Protein AF-A0A9P1HZ18-F1 (afdb_monomer_lite)

pLDDT: mean 84.18, std 20.17, range [38.81, 98.19]

Structure (mmCIF, N/CA/C/O backbone):
data_AF-A0A9P1HZ18-F1
#
_entry.id   AF-A0A9P1HZ18-F1
#
loop_
_atom_site.group_PDB
_atom_site.id
_atom_site.type_symbol
_atom_site.label_atom_id
_atom_site.label_alt_id
_atom_site.label_comp_id
_atom_site.label_asym_id
_atom_site.label_entity_id
_atom_site.label_seq_id
_atom_site.pdbx_PDB_ins_code
_atom_site.Cartn_x
_atom_site.Cartn_y
_atom_site.Cartn_z
_atom_site.occupancy
_atom_site.B_iso_or_equiv
_atom_site.auth_seq_id
_atom_site.auth_comp_id
_atom_site.auth_asym_id
_atom_site.auth_atom_id
_atom_site.pdbx_PDB_model_num
ATOM 1 N N . MET A 1 1 ? -17.216 19.231 -33.200 1.00 41.78 1 MET A N 1
ATOM 2 C CA . MET A 1 1 ? -17.486 20.507 -33.897 1.00 41.78 1 MET A CA 1
ATOM 3 C C . MET A 1 1 ? -17.328 21.675 -32.920 1.00 41.78 1 MET A C 1
ATOM 5 O O . MET A 1 1 ? -18.304 22.106 -32.327 1.00 41.78 1 MET A O 1
ATOM 9 N N . ARG A 1 2 ? -16.104 22.169 -32.708 1.00 38.81 2 ARG A N 1
ATOM 10 C CA . ARG A 1 2 ? -15.836 23.553 -32.278 1.00 38.81 2 ARG A CA 1
ATOM 11 C C . ARG A 1 2 ? -14.673 24.022 -33.147 1.00 38.81 2 ARG A C 1
ATOM 13 O O . ARG A 1 2 ? -13.669 23.326 -33.248 1.00 38.81 2 ARG A O 1
ATOM 20 N N . ALA A 1 3 ? -14.943 25.069 -33.913 1.00 44.69 3 ALA A N 1
ATOM 21 C CA . ALA A 1 3 ? -14.211 25.471 -35.101 1.00 44.69 3 ALA A CA 1
ATOM 22 C C . ALA A 1 3 ? -12.835 26.059 -34.766 1.00 44.69 3 ALA A C 1
ATOM 24 O O . ALA A 1 3 ? -12.715 26.840 -33.827 1.00 44.69 3 ALA A O 1
ATOM 25 N N . VAL A 1 4 ? -11.828 25.721 -35.574 1.00 51.66 4 VAL A N 1
ATOM 26 C CA . VAL A 1 4 ? -10.528 26.398 -35.586 1.00 51.66 4 VAL A CA 1
ATOM 27 C C . VAL A 1 4 ? -10.448 27.180 -36.897 1.00 51.66 4 VAL A C 1
ATOM 29 O O . VAL A 1 4 ? -10.121 26.638 -37.946 1.00 51.66 4 VAL A O 1
ATOM 32 N N . ALA A 1 5 ? -10.828 28.450 -36.835 1.00 52.09 5 ALA A N 1
ATOM 33 C CA . ALA A 1 5 ? -10.345 29.498 -37.730 1.00 52.09 5 ALA A CA 1
ATOM 34 C C . ALA A 1 5 ? -9.450 30.365 -36.824 1.00 52.09 5 ALA A C 1
ATOM 36 O O . ALA A 1 5 ? -9.784 30.550 -35.660 1.00 52.09 5 ALA A O 1
ATOM 37 N N . PHE A 1 6 ? -8.263 30.828 -37.197 1.00 43.22 6 PHE A N 1
ATOM 38 C CA . PHE A 1 6 ? -7.950 31.605 -38.381 1.00 43.22 6 PHE A CA 1
ATOM 39 C C . PHE A 1 6 ? -6.459 31.452 -38.714 1.00 43.22 6 PHE A C 1
ATOM 41 O O . PHE A 1 6 ? -5.603 31.585 -37.842 1.00 43.22 6 PHE A O 1
ATOM 48 N N . VAL A 1 7 ? -6.154 31.227 -39.991 1.00 46.91 7 VAL A N 1
ATOM 49 C CA . VAL A 1 7 ? -4.846 31.537 -40.576 1.00 46.91 7 VAL A CA 1
ATOM 50 C C . VAL A 1 7 ? -4.931 32.976 -41.080 1.00 46.91 7 VAL A C 1
ATOM 52 O O . VAL A 1 7 ? -5.702 33.239 -41.999 1.00 46.91 7 VAL A O 1
ATOM 55 N N . ALA A 1 8 ? -4.161 33.898 -40.501 1.00 42.25 8 ALA A N 1
ATOM 56 C CA . ALA A 1 8 ? -3.833 35.178 -41.132 1.00 42.25 8 ALA A CA 1
ATOM 57 C C . ALA A 1 8 ? -2.548 35.782 -40.534 1.00 42.25 8 ALA A C 1
ATOM 59 O O . ALA A 1 8 ? -2.491 36.145 -39.366 1.00 42.25 8 ALA A O 1
ATOM 60 N N . LEU A 1 9 ? -1.524 35.820 -41.389 1.00 51.66 9 LEU A N 1
ATOM 61 C CA . LEU A 1 9 ? -0.376 36.731 -41.483 1.00 51.66 9 LEU A CA 1
ATOM 62 C C . LEU A 1 9 ? -0.265 37.870 -40.443 1.00 51.66 9 LEU A C 1
ATOM 64 O O . LEU A 1 9 ? -1.127 38.741 -40.391 1.00 51.66 9 LEU A O 1
ATOM 68 N N . GLY A 1 10 ? 0.897 37.968 -39.779 1.00 43.16 10 GLY A N 1
ATOM 69 C CA . GLY A 1 10 ? 1.421 39.248 -39.274 1.00 43.16 10 GLY A CA 1
ATOM 70 C C . GLY A 1 10 ? 1.921 39.255 -37.825 1.00 43.16 10 GLY A C 1
ATOM 71 O O . GLY A 1 10 ? 1.129 39.256 -36.899 1.00 43.16 10 GLY A O 1
ATOM 72 N N . ALA A 1 11 ? 3.250 39.315 -37.684 1.00 52.97 11 ALA A N 1
ATOM 73 C CA . ALA A 1 11 ? 4.054 39.927 -36.614 1.00 52.97 11 ALA A CA 1
ATOM 74 C C . ALA A 1 11 ? 3.639 39.802 -35.121 1.00 52.97 11 ALA A C 1
ATOM 76 O O . ALA A 1 11 ? 2.671 40.394 -34.663 1.00 52.97 11 ALA A O 1
ATOM 77 N N . LEU A 1 12 ? 4.550 39.183 -34.349 1.00 53.53 12 LEU A N 1
ATOM 78 C CA . LEU A 1 12 ? 4.856 39.448 -32.929 1.00 53.53 12 LEU A CA 1
ATOM 79 C C . LEU A 1 12 ? 3.667 39.449 -31.950 1.00 53.53 12 LEU A C 1
ATOM 81 O O . LEU A 1 12 ? 3.287 40.482 -31.407 1.00 53.53 12 LEU A O 1
ATOM 85 N N . LEU A 1 13 ? 3.173 38.259 -31.612 1.00 44.97 13 LEU A N 1
ATOM 86 C CA . LEU A 1 13 ? 2.421 38.034 -30.379 1.00 44.97 13 LEU A CA 1
ATOM 87 C C . LEU A 1 13 ? 3.042 36.857 -29.633 1.00 44.97 13 LEU A C 1
ATOM 89 O O . LEU A 1 13 ? 3.276 35.799 -30.213 1.00 44.97 13 LEU A O 1
ATOM 93 N N . LEU A 1 14 ? 3.339 37.085 -28.353 1.00 54.09 14 LEU A N 1
ATOM 94 C CA . LEU A 1 14 ? 3.747 36.086 -27.372 1.00 54.09 14 LEU A CA 1
ATOM 95 C C . LEU A 1 14 ? 2.759 34.919 -27.442 1.00 54.09 14 LEU A C 1
ATOM 97 O O . LEU A 1 14 ? 1.639 35.017 -26.944 1.00 54.09 14 LEU A O 1
ATOM 101 N N . ILE A 1 15 ? 3.149 33.836 -28.112 1.00 50.19 15 ILE A N 1
ATOM 102 C CA . ILE A 1 15 ? 2.351 32.619 -28.155 1.00 50.19 15 ILE A CA 1
ATOM 103 C C . ILE A 1 15 ? 2.401 32.060 -26.734 1.00 50.19 15 ILE A C 1
ATOM 105 O O . ILE A 1 15 ? 3.380 31.428 -26.342 1.00 50.19 15 ILE A O 1
ATOM 109 N N . SER A 1 16 ? 1.358 32.319 -25.944 1.00 58.69 16 SER A N 1
ATOM 110 C CA . SER A 1 16 ? 1.019 31.481 -24.801 1.00 58.69 16 SER A CA 1
ATOM 111 C C . SER A 1 16 ? 0.668 30.108 -25.363 1.00 58.69 16 SER A C 1
ATOM 113 O O . SER A 1 16 ? -0.491 29.808 -25.639 1.00 58.69 16 SER A O 1
ATOM 115 N N . LEU A 1 17 ? 1.698 29.303 -25.621 1.00 52.25 17 LEU A N 1
ATOM 116 C CA . LEU A 1 17 ? 1.532 27.879 -25.835 1.00 52.25 17 LEU A CA 1
ATOM 117 C C . LEU A 1 17 ? 0.845 27.342 -24.575 1.00 52.25 17 LEU A C 1
ATOM 119 O O . LEU A 1 17 ? 1.350 27.594 -23.476 1.00 52.25 17 LEU A O 1
ATOM 123 N N 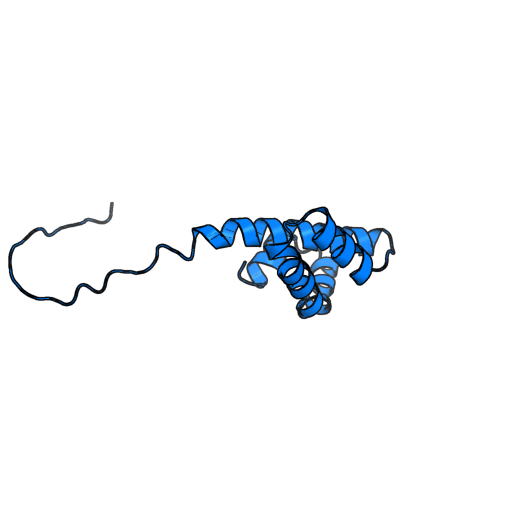. PRO A 1 18 ? -0.275 26.616 -24.686 1.00 55.22 18 PRO A N 1
ATOM 124 C CA . PRO A 1 18 ? -0.676 25.747 -23.600 1.00 55.22 18 PRO A CA 1
ATOM 125 C C . PRO A 1 18 ? 0.420 24.683 -23.441 1.00 55.22 18 PRO A C 1
ATOM 127 O O . PRO A 1 18 ? 0.499 23.728 -24.215 1.00 55.22 18 PRO A O 1
ATOM 130 N N . VAL A 1 19 ? 1.320 24.874 -22.471 1.00 48.50 19 VAL A N 1
ATOM 131 C CA . VAL A 1 19 ? 2.202 23.818 -21.955 1.00 48.50 19 VAL A CA 1
ATOM 132 C C . VAL A 1 19 ? 1.315 22.862 -21.159 1.00 48.50 19 VAL A C 1
ATOM 134 O O . VAL A 1 19 ? 1.302 22.871 -19.936 1.00 48.50 19 VAL A O 1
ATOM 137 N N . ASP A 1 20 ? 0.517 22.060 -21.860 1.00 51.66 20 ASP A N 1
ATOM 138 C CA . ASP A 1 20 ? -0.391 21.096 -21.227 1.00 51.66 20 ASP A CA 1
ATOM 139 C C . ASP A 1 20 ? 0.077 19.639 -21.420 1.00 51.66 20 ASP A C 1
ATOM 141 O O . ASP A 1 20 ? -0.608 18.706 -21.002 1.00 51.66 20 ASP A O 1
ATOM 145 N N . SER A 1 21 ? 1.237 19.404 -22.050 1.00 51.91 21 SER A N 1
ATOM 146 C CA . SER A 1 21 ? 1.562 18.095 -22.644 1.00 51.91 21 SER A CA 1
ATOM 147 C C . SER A 1 21 ? 2.828 17.394 -22.125 1.00 51.91 21 SER A C 1
ATOM 149 O O . SER A 1 21 ? 3.468 16.674 -22.883 1.00 51.91 21 SER A O 1
ATOM 151 N N . GLU A 1 22 ? 3.161 17.528 -20.838 1.00 47.91 22 GLU A N 1
ATOM 152 C CA . GLU A 1 22 ? 4.117 16.611 -20.167 1.00 47.91 22 GLU A CA 1
ATOM 153 C C . GLU A 1 22 ? 3.536 15.925 -18.916 1.00 47.91 22 GLU A C 1
ATOM 155 O O . GLU A 1 22 ? 3.925 14.812 -18.574 1.00 47.91 22 GLU A O 1
ATOM 160 N N . ALA A 1 23 ? 2.533 16.509 -18.252 1.00 53.50 23 ALA A N 1
ATOM 161 C CA . ALA A 1 23 ? 2.012 15.964 -16.993 1.00 53.50 23 ALA A CA 1
ATOM 162 C C . ALA A 1 23 ? 1.026 14.787 -17.149 1.00 53.50 23 ALA A C 1
ATOM 164 O O . ALA A 1 23 ? 0.698 14.141 -16.156 1.00 53.50 23 ALA A O 1
ATOM 165 N N . LYS A 1 24 ? 0.505 14.508 -18.352 1.00 54.38 24 LYS A N 1
ATOM 166 C CA . LYS A 1 24 ? -0.465 13.414 -18.566 1.00 54.38 24 LYS A CA 1
ATOM 167 C C . LYS A 1 24 ? 0.182 12.034 -18.679 1.00 54.38 24 LYS A C 1
ATOM 169 O O . LYS A 1 24 ? -0.425 11.066 -18.233 1.00 54.38 24 LYS A O 1
ATOM 174 N N . GLU A 1 25 ? 1.402 11.957 -19.201 1.00 61.12 25 GLU A N 1
ATOM 175 C CA . GLU A 1 25 ? 2.087 10.681 -19.452 1.00 61.12 25 GLU A CA 1
ATOM 176 C C . GLU A 1 25 ? 2.485 9.969 -18.147 1.00 61.12 25 GLU A C 1
ATOM 178 O O . GLU A 1 25 ? 2.417 8.747 -18.061 1.00 61.12 25 GLU A O 1
ATOM 183 N N . LEU A 1 26 ? 2.824 10.723 -17.093 1.00 72.44 26 LEU A N 1
ATOM 184 C CA . LEU A 1 26 ? 3.228 10.153 -15.801 1.00 72.44 26 LEU A CA 1
ATOM 185 C C . LEU A 1 26 ? 2.042 9.789 -14.892 1.00 72.44 26 LEU A C 1
ATOM 187 O O . LEU A 1 26 ? 2.169 8.916 -14.036 1.00 72.44 26 LEU A O 1
ATOM 191 N N . LYS A 1 27 ? 0.879 10.428 -15.069 1.00 80.75 27 LYS A N 1
ATOM 192 C CA . LYS A 1 27 ? -0.281 10.215 -14.186 1.00 80.75 27 LYS A CA 1
ATOM 193 C C . LYS A 1 27 ? -0.783 8.780 -14.222 1.00 80.75 27 LYS A C 1
ATOM 195 O O . LYS A 1 27 ? -0.995 8.188 -13.174 1.00 80.75 27 LYS A O 1
ATOM 200 N N . LYS A 1 28 ? -0.905 8.192 -15.415 1.00 86.50 28 LYS A N 1
ATOM 201 C CA . LYS A 1 28 ? -1.437 6.832 -15.542 1.00 86.50 28 LYS A CA 1
ATOM 202 C C . LYS A 1 28 ? -0.566 5.783 -14.818 1.00 86.50 28 LYS A C 1
ATOM 204 O O . LYS A 1 28 ? -1.121 5.070 -13.990 1.00 86.50 28 LYS A O 1
ATOM 209 N N . PRO A 1 29 ? 0.763 5.707 -15.034 1.00 89.81 29 PRO A N 1
ATOM 210 C CA . PRO A 1 29 ? 1.618 4.790 -14.274 1.00 89.81 29 PRO A CA 1
ATOM 211 C C . PRO A 1 29 ? 1.555 4.986 -12.752 1.00 89.81 29 PRO A C 1
ATOM 213 O O . PRO A 1 29 ? 1.611 4.015 -12.002 1.00 89.81 29 PRO A O 1
ATOM 216 N N . LEU A 1 30 ? 1.427 6.232 -12.284 1.00 91.06 30 LEU A N 1
ATOM 217 C CA . LEU A 1 30 ? 1.312 6.523 -10.853 1.00 91.06 30 LEU A CA 1
ATOM 218 C C . LEU A 1 30 ? -0.046 6.107 -10.275 1.00 91.06 30 LEU A C 1
ATOM 220 O O . LEU A 1 30 ? -0.090 5.600 -9.155 1.00 91.06 30 LEU A O 1
ATOM 224 N N . CYS A 1 31 ? -1.128 6.287 -11.032 1.00 92.75 31 CYS A N 1
ATOM 225 C CA . CYS A 1 31 ? -2.455 5.800 -10.673 1.00 92.75 31 CYS A CA 1
ATOM 226 C C . CYS A 1 31 ? -2.461 4.266 -10.592 1.00 92.75 31 CYS A C 1
ATOM 228 O O . CYS A 1 31 ? -2.862 3.713 -9.572 1.00 92.75 31 CYS A O 1
ATOM 230 N N . ASP A 1 32 ? -1.901 3.582 -11.596 1.00 94.12 32 ASP A N 1
ATOM 231 C CA . ASP A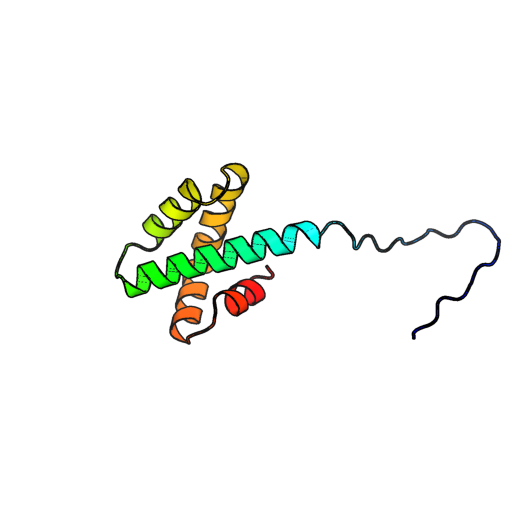 1 32 ? -1.805 2.116 -11.626 1.00 94.12 32 ASP A CA 1
ATOM 232 C C . ASP A 1 32 ? -0.994 1.581 -10.418 1.00 94.12 32 ASP A C 1
ATOM 234 O O . ASP A 1 32 ? -1.403 0.629 -9.743 1.00 94.12 32 ASP A O 1
ATOM 238 N N . MET A 1 33 ? 0.126 2.236 -10.078 1.00 95.12 33 MET A N 1
ATOM 239 C CA . MET A 1 33 ? 0.913 1.918 -8.877 1.00 95.12 33 MET A CA 1
ATOM 240 C C . MET A 1 33 ? 0.106 2.145 -7.592 1.00 95.12 33 MET A C 1
ATOM 242 O O . MET A 1 33 ? 0.124 1.301 -6.695 1.00 95.12 33 MET A O 1
ATOM 246 N N . CYS A 1 34 ? -0.602 3.272 -7.499 1.00 97.19 34 CYS A N 1
ATOM 247 C CA . CYS A 1 34 ? -1.447 3.606 -6.358 1.00 97.19 34 CYS A CA 1
ATOM 248 C C . CYS A 1 34 ? -2.547 2.556 -6.141 1.00 97.19 34 CYS A C 1
ATOM 250 O O . CYS A 1 34 ? -2.701 2.045 -5.032 1.00 97.19 34 CYS A O 1
ATOM 252 N N . VAL A 1 35 ? -3.269 2.188 -7.202 1.00 97.62 35 VAL A N 1
ATOM 253 C CA . VAL A 1 35 ? -4.345 1.189 -7.158 1.00 97.62 35 VAL A CA 1
ATOM 254 C C . VAL A 1 35 ? -3.801 -0.137 -6.640 1.00 97.62 35 VAL A C 1
ATOM 256 O O . VAL A 1 35 ? -4.366 -0.733 -5.721 1.00 97.62 35 VAL A O 1
ATOM 259 N N . THR A 1 36 ? -2.650 -0.559 -7.165 1.00 97.19 36 THR A N 1
ATOM 260 C CA . THR A 1 36 ? -2.040 -1.835 -6.787 1.00 97.19 36 THR A CA 1
ATOM 261 C C . THR A 1 36 ? -1.583 -1.834 -5.327 1.00 97.19 36 THR A C 1
ATOM 263 O O . THR A 1 36 ? -1.910 -2.759 -4.584 1.00 97.19 36 THR A O 1
ATOM 266 N N . VAL A 1 37 ? -0.896 -0.779 -4.867 1.00 98.00 37 VAL A N 1
ATOM 267 C CA . VAL A 1 37 ? -0.419 -0.722 -3.475 1.00 98.00 37 VAL A CA 1
ATOM 268 C C . VAL A 1 37 ? -1.569 -0.573 -2.472 1.00 98.00 37 VAL A C 1
ATOM 270 O O . VAL A 1 37 ? -1.508 -1.148 -1.388 1.00 98.00 37 VAL A O 1
ATOM 273 N N . ILE A 1 38 ? -2.658 0.124 -2.820 1.00 98.12 38 ILE A N 1
ATOM 274 C CA . ILE A 1 38 ? -3.871 0.163 -1.986 1.00 98.12 38 ILE A CA 1
ATOM 275 C C . ILE A 1 38 ? -4.544 -1.212 -1.940 1.00 98.12 38 ILE A C 1
ATOM 277 O O . ILE A 1 38 ? -5.023 -1.616 -0.880 1.00 98.12 38 ILE A O 1
ATOM 281 N N . GLY A 1 39 ? -4.528 -1.964 -3.044 1.00 97.88 39 GLY A N 1
ATOM 282 C CA . GLY A 1 39 ? -4.933 -3.370 -3.057 1.00 97.88 39 GLY A CA 1
ATOM 283 C C . GLY A 1 39 ? -4.138 -4.209 -2.051 1.00 97.88 39 GLY A C 1
ATOM 284 O O . GLY A 1 39 ? -4.731 -4.951 -1.267 1.00 97.88 39 GLY A O 1
ATOM 285 N N . THR A 1 40 ? -2.816 -4.022 -1.993 1.00 98.19 40 THR A N 1
ATOM 286 C CA . THR A 1 40 ? -1.947 -4.658 -0.988 1.00 98.19 40 THR A CA 1
ATOM 287 C C . THR A 1 40 ? -2.312 -4.238 0.436 1.00 98.19 40 THR A C 1
ATOM 289 O O . THR A 1 40 ? -2.419 -5.097 1.308 1.00 98.19 40 THR A O 1
ATOM 292 N N . VAL A 1 41 ? -2.571 -2.946 0.680 1.00 98.19 41 VAL A N 1
ATOM 293 C CA . VAL A 1 41 ? -3.036 -2.455 1.993 1.00 98.19 41 VAL A CA 1
ATOM 294 C C . VAL A 1 41 ? -4.333 -3.145 2.399 1.00 98.19 41 VAL A C 1
ATOM 296 O O . VAL A 1 41 ? -4.441 -3.629 3.523 1.00 98.19 41 VAL A O 1
ATOM 299 N N . LYS A 1 42 ? -5.310 -3.217 1.488 1.00 97.94 42 LYS A N 1
ATOM 300 C CA . LYS A 1 42 ? -6.586 -3.878 1.755 1.00 97.94 42 LYS A CA 1
ATOM 301 C C . LYS A 1 42 ? -6.374 -5.343 2.128 1.00 97.94 42 LYS A C 1
ATOM 303 O O . LYS A 1 42 ? -6.906 -5.784 3.141 1.00 97.94 42 LYS A O 1
ATOM 308 N N . LYS A 1 43 ? -5.590 -6.073 1.334 1.00 97.81 43 LYS A N 1
ATOM 309 C CA . LYS A 1 43 ? -5.307 -7.486 1.583 1.00 97.81 43 LYS A CA 1
ATOM 310 C C . LYS A 1 43 ? -4.638 -7.697 2.943 1.00 97.81 43 LYS A C 1
ATOM 312 O O . LYS A 1 43 ? -5.104 -8.526 3.708 1.00 97.81 43 LYS A O 1
ATOM 317 N N . ALA A 1 44 ? -3.618 -6.905 3.273 1.00 97.94 44 ALA A N 1
ATOM 318 C CA . ALA A 1 44 ? -2.939 -6.999 4.564 1.00 97.94 44 ALA A CA 1
ATOM 319 C C . ALA A 1 44 ? -3.898 -6.756 5.744 1.00 97.94 44 ALA A C 1
ATOM 321 O O . ALA A 1 44 ? -3.818 -7.447 6.754 1.00 97.94 44 ALA A O 1
ATOM 322 N N . ILE A 1 45 ? -4.847 -5.820 5.610 1.00 96.88 45 ILE A N 1
ATOM 323 C CA . ILE A 1 45 ? -5.894 -5.597 6.621 1.00 96.88 45 ILE A CA 1
ATOM 324 C C . ILE A 1 45 ? -6.812 -6.819 6.744 1.00 96.88 45 ILE A C 1
ATOM 326 O O . ILE A 1 45 ? -7.086 -7.254 7.861 1.00 96.88 45 ILE A O 1
ATOM 330 N N . ASP A 1 46 ? -7.294 -7.351 5.617 1.00 96.81 46 ASP A N 1
ATOM 331 C CA . ASP A 1 46 ? -8.207 -8.499 5.590 1.00 96.81 46 ASP A CA 1
ATOM 332 C C . ASP A 1 46 ? -7.546 -9.763 6.178 1.00 96.81 46 ASP A C 1
ATOM 334 O O . ASP A 1 46 ? -8.189 -10.511 6.916 1.00 96.81 46 ASP A O 1
ATOM 338 N N . ASP A 1 47 ? -6.256 -9.963 5.893 1.00 97.62 47 ASP A N 1
ATOM 339 C CA . ASP A 1 47 ? -5.458 -11.109 6.340 1.00 97.62 47 ASP A CA 1
ATOM 340 C C . ASP A 1 47 ? -4.906 -10.930 7.775 1.00 97.62 47 ASP A C 1
ATOM 342 O O . ASP A 1 47 ? -4.365 -11.869 8.362 1.00 97.62 47 ASP A O 1
ATOM 346 N N . GLY A 1 48 ? -5.063 -9.742 8.376 1.00 97.19 48 GLY A N 1
ATOM 347 C CA . GLY A 1 48 ? -4.550 -9.423 9.715 1.00 97.19 48 GLY A CA 1
ATOM 348 C C . GLY A 1 48 ? -3.023 -9.291 9.783 1.00 97.19 48 GLY A C 1
ATOM 349 O O . GLY A 1 48 ? -2.430 -9.487 10.845 1.00 97.19 48 GLY A O 1
ATOM 350 N N . GLU A 1 49 ? -2.386 -8.980 8.656 1.00 97.25 49 GLU A N 1
ATOM 351 C CA . GLU A 1 49 ? -0.945 -8.779 8.527 1.00 97.25 49 GLU A CA 1
ATOM 352 C C . GLU A 1 49 ? -0.514 -7.365 8.959 1.00 97.25 49 GLU A C 1
ATOM 354 O O . GLU A 1 49 ? -1.312 -6.426 9.057 1.00 97.25 49 GLU A O 1
ATOM 359 N N . ASP A 1 50 ? 0.790 -7.187 9.192 1.00 97.31 50 ASP A N 1
ATOM 360 C CA . ASP A 1 50 ? 1.368 -5.861 9.416 1.00 97.31 50 ASP A CA 1
ATOM 361 C C . ASP A 1 50 ? 1.369 -5.058 8.106 1.00 97.31 50 ASP A C 1
ATOM 363 O O . ASP A 1 50 ? 2.156 -5.310 7.191 1.00 97.31 50 ASP A O 1
ATOM 367 N N . VAL A 1 51 ? 0.462 -4.081 8.015 1.00 97.06 51 VAL A N 1
ATOM 368 C CA . VAL A 1 51 ? 0.283 -3.254 6.812 1.00 97.06 51 VAL A CA 1
ATOM 369 C C . VAL A 1 51 ? 1.577 -2.542 6.384 1.00 97.06 51 VAL A C 1
ATOM 371 O O . VAL A 1 51 ? 1.893 -2.599 5.193 1.00 97.06 51 VAL A O 1
ATOM 374 N N . PRO A 1 52 ? 2.347 -1.883 7.280 1.00 96.75 52 PRO A N 1
ATOM 375 C CA . PRO A 1 52 ? 3.623 -1.277 6.902 1.00 96.75 52 PRO A CA 1
ATOM 376 C C . PRO A 1 52 ? 4.602 -2.266 6.259 1.00 96.75 52 PRO A C 1
ATOM 378 O O . PRO A 1 52 ? 5.128 -1.967 5.187 1.00 96.75 52 PRO A O 1
ATOM 381 N N . ALA A 1 53 ? 4.802 -3.445 6.854 1.00 97.94 53 ALA A N 1
ATOM 382 C CA . ALA A 1 53 ? 5.706 -4.461 6.326 1.00 97.94 53 ALA A CA 1
ATOM 383 C C . ALA A 1 53 ? 5.226 -5.034 4.984 1.00 97.94 53 ALA A C 1
ATOM 385 O O . ALA A 1 53 ? 6.033 -5.218 4.072 1.00 97.94 53 ALA A O 1
ATOM 386 N N . ALA A 1 54 ? 3.921 -5.278 4.828 1.00 98.12 54 ALA A N 1
ATOM 387 C CA . ALA A 1 54 ? 3.350 -5.767 3.573 1.00 98.12 54 ALA A CA 1
ATOM 388 C C . ALA A 1 54 ? 3.549 -4.763 2.424 1.00 98.12 54 ALA A C 1
ATOM 390 O O . ALA A 1 54 ? 3.921 -5.142 1.312 1.00 98.12 54 ALA A O 1
ATOM 391 N N . VAL A 1 55 ? 3.353 -3.472 2.703 1.00 97.94 55 VAL A N 1
ATOM 392 C CA . VAL A 1 55 ? 3.576 -2.388 1.738 1.00 97.94 55 VAL A CA 1
ATOM 393 C C . VAL A 1 55 ? 5.053 -2.240 1.405 1.00 97.94 55 VAL A C 1
ATOM 395 O O . VAL A 1 55 ? 5.393 -2.125 0.232 1.00 97.94 55 VAL A O 1
ATOM 398 N N . GLU A 1 56 ? 5.933 -2.249 2.406 1.00 97.94 56 GLU A N 1
ATOM 399 C CA . GLU A 1 56 ? 7.378 -2.154 2.191 1.00 97.94 56 GLU A CA 1
ATOM 400 C C . GLU A 1 56 ? 7.884 -3.305 1.320 1.00 97.94 56 GLU A C 1
ATOM 402 O O . GLU A 1 56 ? 8.579 -3.068 0.332 1.00 97.94 56 GLU A O 1
ATOM 407 N N . LYS A 1 57 ? 7.463 -4.538 1.623 1.00 98.12 57 LYS A N 1
ATOM 408 C CA . LYS A 1 57 ? 7.780 -5.717 0.817 1.00 98.12 57 LYS A CA 1
ATOM 409 C C . LYS A 1 57 ? 7.297 -5.555 -0.623 1.00 98.12 57 LYS A C 1
ATOM 411 O O . LYS A 1 57 ? 8.100 -5.646 -1.545 1.00 98.12 57 LYS A O 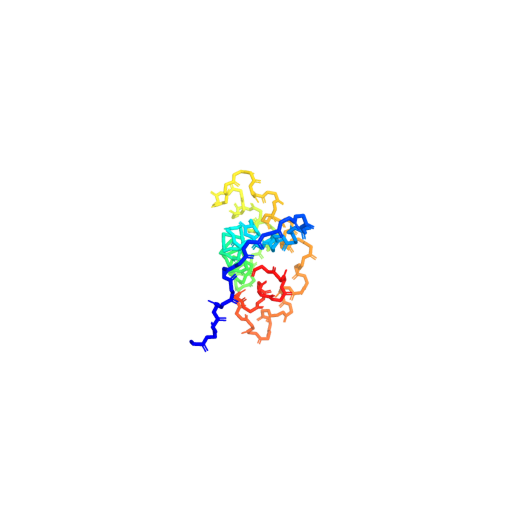1
ATOM 416 N N . PHE A 1 58 ? 6.012 -5.256 -0.815 1.00 98.00 58 PHE A N 1
ATOM 417 C CA . PHE A 1 58 ? 5.436 -5.072 -2.147 1.00 98.00 58 PHE A CA 1
ATOM 418 C C . PHE A 1 58 ? 6.167 -3.983 -2.944 1.00 98.00 58 PHE A C 1
ATOM 420 O O . PHE A 1 58 ? 6.560 -4.204 -4.084 1.00 98.00 58 PHE A O 1
ATOM 427 N N . CYS A 1 59 ? 6.395 -2.813 -2.345 1.00 97.75 59 CYS A N 1
ATOM 428 C CA . CYS A 1 59 ? 7.052 -1.702 -3.026 1.00 97.75 59 CYS A CA 1
ATOM 429 C C . CYS A 1 59 ? 8.525 -1.989 -3.362 1.00 97.75 59 CYS A C 1
ATOM 431 O O . CYS A 1 59 ? 9.055 -1.369 -4.277 1.00 97.75 59 CYS A O 1
ATOM 433 N N . ASN A 1 60 ? 9.199 -2.879 -2.631 1.00 97.56 60 ASN A N 1
ATOM 434 C CA . ASN A 1 60 ? 10.585 -3.254 -2.916 1.00 97.56 60 ASN A CA 1
ATOM 435 C C . ASN A 1 60 ? 10.699 -4.401 -3.933 1.00 97.56 60 ASN A C 1
ATOM 437 O O . ASN A 1 60 ? 11.706 -4.481 -4.631 1.00 97.56 60 ASN A O 1
ATOM 441 N N . GLU A 1 61 ? 9.700 -5.285 -4.010 1.00 97.38 61 GLU A N 1
ATOM 442 C CA . GLU A 1 61 ? 9.720 -6.473 -4.877 1.00 97.38 61 GLU A CA 1
ATOM 443 C C . GLU A 1 61 ? 9.030 -6.235 -6.233 1.00 97.38 61 GLU A C 1
ATOM 445 O O . GLU A 1 61 ? 9.526 -6.686 -7.263 1.00 97.38 61 GLU A O 1
ATOM 450 N N . GLU A 1 62 ? 7.918 -5.495 -6.250 1.00 96.19 62 GLU A N 1
ATOM 451 C CA . GLU A 1 62 ? 7.017 -5.396 -7.412 1.00 96.19 62 GLU A CA 1
ATOM 452 C C . GLU A 1 62 ? 7.089 -4.041 -8.131 1.00 96.19 62 GLU A C 1
ATOM 454 O O . GLU A 1 62 ? 6.617 -3.891 -9.260 1.00 96.19 62 GLU A O 1
ATOM 459 N N . VAL A 1 63 ? 7.672 -3.027 -7.488 1.00 94.94 63 VAL A N 1
ATOM 460 C CA . VAL A 1 63 ? 7.791 -1.673 -8.041 1.00 94.94 63 VAL A CA 1
ATOM 461 C C . VAL A 1 63 ? 9.249 -1.404 -8.425 1.00 94.94 63 VAL A C 1
ATOM 463 O O . VAL A 1 63 ? 10.149 -1.724 -7.649 1.00 94.94 63 VAL A O 1
ATOM 466 N N . PRO A 1 64 ? 9.526 -0.788 -9.596 1.00 94.19 64 PRO A N 1
ATOM 467 C CA . PRO A 1 64 ? 10.888 -0.438 -9.990 1.00 94.19 64 PRO A CA 1
ATOM 468 C C . PRO A 1 64 ? 11.624 0.344 -8.898 1.00 94.19 64 PRO A C 1
ATOM 470 O O . PRO A 1 64 ? 11.046 1.247 -8.295 1.00 94.19 64 PRO A O 1
ATOM 473 N N . GLU A 1 65 ? 12.915 0.065 -8.702 1.00 93.56 65 GLU A N 1
ATOM 474 C CA . GLU A 1 65 ? 13.733 0.643 -7.618 1.00 93.56 65 GLU A CA 1
ATOM 475 C C . GLU A 1 65 ? 13.670 2.182 -7.561 1.00 93.56 65 GLU A C 1
ATOM 477 O O . GLU A 1 65 ? 13.624 2.780 -6.490 1.00 93.56 65 GLU A O 1
ATOM 482 N N . VAL A 1 66 ? 13.573 2.841 -8.718 1.00 93.12 66 VAL A N 1
ATOM 483 C CA . VAL A 1 66 ? 13.449 4.307 -8.824 1.00 93.12 66 VAL A CA 1
ATOM 484 C C . VAL A 1 66 ? 12.140 4.841 -8.210 1.00 93.12 66 VAL A C 1
ATOM 486 O O . VAL A 1 66 ? 12.078 5.995 -7.784 1.00 93.12 66 VAL A O 1
ATOM 489 N N . LEU A 1 67 ? 11.091 4.018 -8.149 1.00 93.88 67 LEU A N 1
ATOM 490 C CA . LEU A 1 67 ? 9.755 4.365 -7.657 1.00 93.88 67 LEU A CA 1
ATOM 491 C C . LEU A 1 67 ? 9.414 3.728 -6.301 1.00 93.88 67 LEU A C 1
ATOM 493 O O . LEU A 1 67 ? 8.474 4.195 -5.656 1.00 93.88 67 LEU A O 1
ATOM 497 N N . SER A 1 68 ? 10.168 2.732 -5.826 1.00 95.38 68 SER A N 1
ATOM 498 C CA . SER A 1 68 ? 9.893 2.021 -4.562 1.00 95.38 68 SER A CA 1
ATOM 499 C C . SER A 1 68 ? 9.738 2.986 -3.379 1.00 95.38 68 SER A C 1
ATOM 501 O O . SER A 1 68 ? 8.747 2.956 -2.647 1.00 95.38 68 SER A O 1
ATOM 503 N N . GLY A 1 69 ? 10.645 3.959 -3.260 1.00 96.56 69 GLY A N 1
ATOM 504 C CA . GLY A 1 69 ? 10.583 4.981 -2.216 1.00 96.56 69 GLY A CA 1
ATOM 505 C C . GLY A 1 69 ? 9.357 5.898 -2.321 1.00 96.56 69 GLY A C 1
ATOM 506 O O . GLY A 1 69 ? 8.876 6.397 -1.302 1.00 96.56 69 GLY A O 1
ATOM 507 N N . MET A 1 70 ? 8.833 6.133 -3.529 1.00 94.88 70 MET A N 1
ATOM 508 C CA . MET A 1 70 ? 7.583 6.872 -3.736 1.00 94.88 70 MET A CA 1
ATOM 509 C C . MET A 1 70 ? 6.371 6.014 -3.359 1.00 94.88 70 MET A C 1
ATOM 511 O O . MET A 1 70 ? 5.490 6.514 -2.662 1.00 94.88 70 MET A O 1
ATOM 515 N N .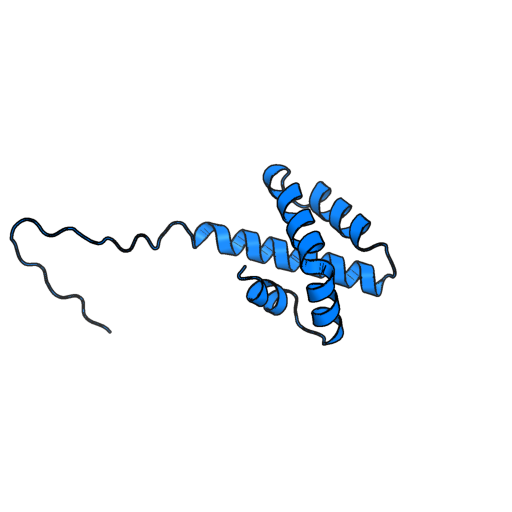 CYS A 1 71 ? 6.363 4.739 -3.752 1.00 97.38 71 CYS A N 1
ATOM 516 C CA . CYS A 1 71 ? 5.335 3.758 -3.402 1.00 97.38 71 CYS A CA 1
ATOM 517 C C . CYS A 1 71 ? 5.143 3.663 -1.879 1.0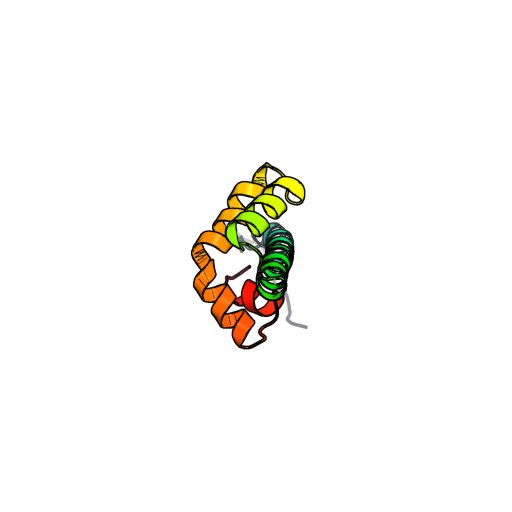0 97.38 71 CYS A C 1
ATOM 519 O O . CYS A 1 71 ? 4.039 3.888 -1.378 1.00 97.38 71 CYS A O 1
ATOM 521 N N . VAL A 1 72 ? 6.231 3.471 -1.123 1.00 97.88 72 VAL A N 1
ATOM 522 C CA . VAL A 1 72 ? 6.171 3.396 0.348 1.00 97.88 72 VAL A CA 1
ATOM 523 C C . VAL A 1 72 ? 5.669 4.713 0.947 1.00 97.88 72 VAL A C 1
ATOM 525 O O . VAL A 1 72 ? 4.792 4.723 1.813 1.00 97.88 72 VAL A O 1
ATOM 528 N N . LYS A 1 73 ? 6.184 5.857 0.473 1.00 96.81 73 LYS A N 1
ATOM 529 C CA . LYS A 1 73 ? 5.791 7.182 0.985 1.00 96.81 73 LYS A CA 1
ATOM 530 C C . LYS A 1 73 ? 4.329 7.519 0.711 1.00 96.81 73 LYS A C 1
ATOM 532 O O . LYS A 1 73 ? 3.726 8.203 1.540 1.00 96.81 73 LYS A O 1
ATOM 537 N N . LEU A 1 74 ? 3.778 7.084 -0.423 1.00 95.69 74 LEU A N 1
ATOM 538 C CA . LEU A 1 74 ? 2.374 7.290 -0.777 1.00 95.69 74 LEU A CA 1
ATOM 539 C C . LEU A 1 74 ? 1.472 6.696 0.299 1.00 95.69 74 LEU A C 1
ATOM 541 O O . LEU A 1 74 ? 0.600 7.397 0.813 1.00 95.69 74 LEU A O 1
ATOM 545 N N . VAL A 1 75 ? 1.724 5.449 0.697 1.00 97.06 75 VAL A N 1
ATOM 546 C CA . VAL A 1 75 ? 0.931 4.803 1.744 1.00 97.06 75 VAL A CA 1
ATOM 547 C C . VAL A 1 75 ? 1.261 5.383 3.111 1.00 97.06 75 VAL A C 1
ATOM 549 O O . VAL A 1 75 ? 0.351 5.805 3.813 1.00 97.06 75 VAL A O 1
ATOM 552 N N . ALA A 1 76 ? 2.538 5.492 3.484 1.00 96.94 76 ALA A N 1
ATOM 553 C CA . ALA A 1 76 ? 2.932 5.934 4.823 1.00 96.94 76 ALA A CA 1
ATOM 554 C C . ALA A 1 76 ? 2.354 7.313 5.198 1.00 96.94 76 ALA A C 1
ATOM 556 O O . ALA A 1 76 ? 1.917 7.519 6.329 1.00 96.94 76 ALA A O 1
ATOM 557 N N . LYS A 1 77 ? 2.296 8.255 4.246 1.00 97.06 77 LYS A N 1
ATOM 558 C CA . LYS A 1 77 ? 1.727 9.595 4.477 1.00 97.06 77 LYS A CA 1
ATOM 559 C C . LYS A 1 77 ? 0.201 9.615 4.543 1.00 97.06 77 LYS A C 1
ATOM 561 O O . LYS A 1 77 ? -0.357 10.509 5.173 1.00 97.06 77 LYS A O 1
ATOM 566 N N . ASN A 1 78 ? -0.463 8.658 3.898 1.00 96.81 78 ASN A N 1
ATOM 567 C CA . ASN A 1 78 ? -1.915 8.646 3.727 1.00 96.81 78 ASN A CA 1
ATOM 568 C C . ASN A 1 78 ? -2.594 7.461 4.426 1.00 96.81 78 ASN A C 1
ATOM 570 O O . ASN A 1 78 ? -3.801 7.294 4.290 1.00 96.81 78 ASN A O 1
ATOM 574 N N . LEU A 1 79 ? -1.860 6.654 5.198 1.00 95.38 79 LEU A N 1
ATOM 575 C CA . LEU A 1 79 ? -2.322 5.362 5.711 1.00 95.38 79 LEU A CA 1
ATOM 576 C C . LEU A 1 79 ? -3.646 5.471 6.470 1.00 95.38 79 LEU A C 1
ATOM 578 O O . LEU A 1 79 ? -4.574 4.713 6.207 1.00 95.38 79 LEU A O 1
ATOM 582 N N . LYS A 1 80 ? -3.768 6.462 7.363 1.00 96.75 80 LYS A N 1
ATOM 583 C CA . LYS A 1 80 ? -5.019 6.714 8.092 1.00 96.75 80 LYS A CA 1
ATOM 584 C C . LYS A 1 80 ? -6.182 6.988 7.135 1.00 96.75 80 LYS A C 1
ATOM 586 O O . LYS A 1 80 ? -7.249 6.417 7.308 1.00 96.75 80 LYS A O 1
ATOM 591 N N . PHE A 1 81 ? -5.980 7.850 6.140 1.00 97.56 81 PHE A N 1
ATOM 592 C CA . PHE A 1 81 ? -6.999 8.164 5.140 1.00 97.56 81 PHE A CA 1
ATOM 593 C C . PHE A 1 81 ? -7.391 6.916 4.341 1.00 97.56 81 PHE A C 1
ATOM 595 O O . PHE A 1 81 ? -8.574 6.603 4.266 1.00 97.56 81 PHE A O 1
ATOM 602 N N . ILE A 1 82 ? -6.408 6.169 3.830 1.00 97.88 82 ILE A N 1
ATOM 603 C CA . ILE A 1 82 ? -6.627 4.944 3.049 1.00 97.88 82 ILE A CA 1
ATOM 604 C C . ILE A 1 82 ? -7.451 3.934 3.859 1.00 97.88 82 ILE A C 1
ATOM 606 O O . ILE A 1 82 ? -8.451 3.426 3.364 1.00 97.88 82 ILE A O 1
ATOM 610 N N . ILE A 1 83 ? -7.087 3.690 5.122 1.00 96.88 83 ILE A N 1
ATOM 611 C CA . ILE A 1 83 ? -7.821 2.771 6.004 1.00 96.88 83 ILE A CA 1
ATOM 612 C C . ILE A 1 83 ? -9.272 3.227 6.200 1.00 96.88 83 ILE A C 1
ATOM 614 O O . ILE A 1 83 ? -10.186 2.414 6.085 1.00 96.88 83 ILE A O 1
ATOM 618 N N . GLU A 1 84 ? -9.507 4.511 6.484 1.00 97.69 84 GLU A N 1
ATOM 619 C CA . GLU A 1 84 ? -10.871 5.026 6.666 1.00 97.69 84 GLU A CA 1
ATOM 620 C C . GLU A 1 84 ? -11.715 4.903 5.391 1.00 97.69 84 GLU A C 1
ATOM 622 O O . GLU A 1 84 ? -12.903 4.597 5.475 1.00 97.69 84 GLU A O 1
ATOM 627 N N . LYS A 1 85 ? -11.110 5.068 4.210 1.00 98.12 85 LYS A N 1
ATOM 628 C CA . LYS A 1 85 ? -11.801 4.866 2.932 1.00 98.12 85 LYS A CA 1
ATOM 629 C C . LYS A 1 85 ? -12.112 3.399 2.645 1.00 98.12 85 LYS A C 1
ATOM 631 O O . LYS A 1 85 ? -13.230 3.071 2.253 1.00 98.12 85 LYS A O 1
ATOM 636 N N . LEU A 1 86 ? -11.176 2.499 2.932 1.00 97.19 86 LEU A N 1
ATOM 637 C CA . LEU A 1 86 ? -11.399 1.059 2.789 1.00 97.19 86 LEU A CA 1
ATOM 638 C C . LEU A 1 86 ? -12.500 0.543 3.732 1.00 97.19 86 LEU A C 1
ATOM 640 O O . LEU A 1 86 ? -13.273 -0.329 3.339 1.00 97.19 86 LEU A O 1
ATOM 644 N N . LYS A 1 87 ? -12.637 1.109 4.942 1.00 96.06 87 LYS A N 1
ATOM 645 C CA . LYS A 1 87 ? -13.725 0.771 5.884 1.00 96.06 87 LYS A CA 1
ATOM 646 C C . LYS A 1 87 ? -15.121 1.092 5.349 1.00 96.06 87 LYS A C 1
ATOM 648 O O . LYS A 1 87 ? -16.074 0.426 5.739 1.00 96.06 87 LYS A O 1
ATOM 653 N N . ILE A 1 88 ? -15.245 2.101 4.487 1.00 96.81 88 ILE A N 1
ATOM 654 C CA . ILE A 1 88 ? -16.512 2.466 3.834 1.00 96.81 88 ILE A CA 1
ATOM 655 C C . ILE A 1 88 ? -16.645 1.863 2.430 1.00 96.81 88 ILE A C 1
ATOM 657 O O . ILE A 1 88 ? -17.519 2.272 1.671 1.00 96.81 88 ILE A O 1
ATOM 661 N N . HIS A 1 89 ? -15.805 0.875 2.103 1.00 94.62 89 HIS A N 1
ATOM 662 C CA . HIS A 1 89 ? -15.807 0.145 0.836 1.00 94.62 89 HIS A CA 1
ATOM 663 C C . HIS A 1 89 ? -15.550 1.011 -0.411 1.00 94.62 89 HIS A C 1
ATOM 665 O O . HIS A 1 89 ? -15.992 0.646 -1.500 1.00 94.62 89 HIS A O 1
ATOM 671 N N . GLU A 1 90 ? -14.818 2.126 -0.285 1.00 97.00 90 GLU A N 1
ATOM 672 C CA . GLU A 1 90 ? -14.309 2.830 -1.470 1.00 97.00 90 GLU A CA 1
ATOM 673 C C . GLU A 1 90 ? -13.307 1.955 -2.232 1.00 97.00 90 GLU A C 1
ATOM 675 O O . GLU A 1 90 ? -12.520 1.206 -1.641 1.00 97.00 90 GLU A O 1
ATOM 680 N N . THR A 1 91 ? -13.351 2.054 -3.561 1.00 96.44 91 THR A N 1
ATOM 681 C CA . THR A 1 91 ? -12.460 1.301 -4.444 1.00 96.44 91 THR A CA 1
ATOM 682 C C . THR A 1 91 ? -11.049 1.901 -4.433 1.00 96.44 91 THR A C 1
ATOM 684 O O . THR A 1 91 ? -10.899 3.106 -4.204 1.00 96.44 91 THR A O 1
ATOM 687 N N . PRO A 1 92 ? -9.990 1.112 -4.690 1.00 96.06 92 PRO A N 1
ATOM 688 C CA . PRO A 1 92 ? -8.645 1.655 -4.857 1.00 96.06 92 PRO A CA 1
ATOM 689 C C . PRO A 1 92 ? -8.576 2.800 -5.881 1.00 96.06 92 PRO A C 1
ATOM 691 O O . PRO A 1 92 ? -7.875 3.779 -5.647 1.00 96.06 92 PRO A O 1
ATOM 694 N N . GLU A 1 93 ? -9.345 2.724 -6.968 1.00 95.19 93 GLU A N 1
ATOM 695 C CA . GLU A 1 93 ? -9.432 3.747 -8.013 1.00 95.19 93 GLU A CA 1
ATOM 696 C C . GLU A 1 93 ? -9.983 5.082 -7.482 1.00 95.19 93 GLU A C 1
ATOM 698 O O . GLU A 1 93 ? -9.410 6.146 -7.748 1.00 95.19 93 GLU A O 1
ATOM 703 N N . ASP A 1 94 ? -11.056 5.041 -6.688 1.00 96.19 94 ASP A N 1
ATOM 704 C CA . ASP A 1 94 ? -11.655 6.236 -6.077 1.00 96.19 94 ASP A CA 1
ATOM 705 C C . ASP A 1 94 ? -10.719 6.865 -5.033 1.00 96.19 94 ASP A C 1
ATOM 707 O O . ASP A 1 94 ? -10.583 8.094 -4.942 1.00 96.19 94 ASP A O 1
ATOM 711 N N . ILE A 1 95 ? -10.022 6.021 -4.265 1.00 96.81 95 ILE A N 1
ATOM 712 C CA . ILE A 1 95 ? -9.050 6.470 -3.265 1.00 96.81 95 ILE A CA 1
ATOM 713 C C . ILE A 1 95 ? -7.861 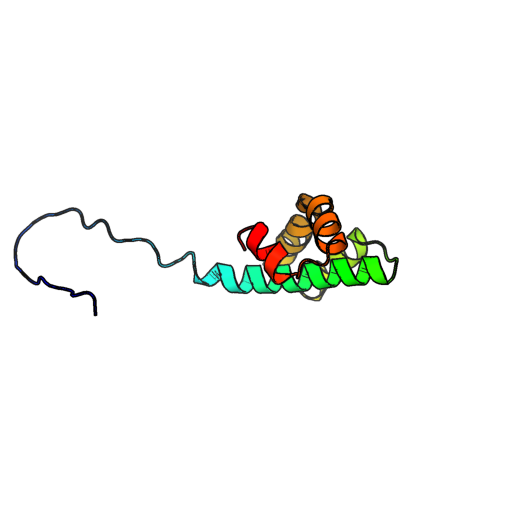7.144 -3.961 1.00 96.81 95 ILE A C 1
ATOM 715 O O . ILE A 1 95 ? -7.472 8.245 -3.567 1.00 96.81 95 ILE A O 1
ATOM 719 N N . CYS A 1 96 ? -7.315 6.544 -5.022 1.00 95.62 96 CYS A N 1
ATOM 720 C CA . CYS A 1 96 ? -6.218 7.127 -5.801 1.00 95.62 96 CYS A CA 1
ATOM 721 C C . CYS A 1 96 ? -6.615 8.440 -6.477 1.00 95.62 96 CYS A C 1
ATOM 723 O O . CYS A 1 96 ? -5.868 9.419 -6.405 1.00 95.62 96 CYS A O 1
ATOM 725 N N . SER A 1 97 ? -7.833 8.511 -7.015 1.00 93.94 97 SER A N 1
ATOM 726 C CA . SER A 1 97 ? -8.387 9.747 -7.574 1.00 93.94 97 SER A CA 1
ATOM 727 C C . SER A 1 97 ? -8.477 10.856 -6.520 1.00 93.94 97 SER A C 1
ATOM 729 O O . SER A 1 97 ? -8.129 12.008 -6.786 1.00 93.94 97 SER A O 1
ATOM 731 N N . SER A 1 98 ? -8.868 10.515 -5.287 1.00 94.06 98 SER A N 1
ATOM 732 C CA . SER A 1 98 ? -8.908 11.456 -4.156 1.00 94.06 98 SER A CA 1
ATOM 733 C C . SER A 1 98 ? -7.517 11.950 -3.736 1.00 94.06 98 SER A C 1
ATOM 735 O O . SER A 1 98 ? -7.386 13.053 -3.206 1.00 94.06 98 SER A O 1
ATOM 737 N N . LEU A 1 99 ? -6.470 11.169 -4.015 1.00 91.19 99 LEU A N 1
ATOM 738 C CA . LEU A 1 99 ? -5.065 11.551 -3.841 1.00 91.19 99 LEU A CA 1
ATOM 739 C C . LEU A 1 99 ? -4.494 12.314 -5.051 1.00 91.19 99 LEU A C 1
ATOM 741 O O . LEU A 1 99 ? -3.317 12.671 -5.042 1.00 91.19 99 LEU A O 1
ATOM 745 N N . SER A 1 100 ? -5.332 12.627 -6.048 1.00 89.06 100 SER A N 1
ATOM 746 C CA . SER A 1 100 ? -4.967 13.320 -7.293 1.00 89.06 100 SER A CA 1
ATOM 747 C C . SER A 1 100 ? -3.981 12.551 -8.183 1.00 89.06 100 SER A C 1
ATOM 749 O O . SER A 1 100 ? -3.151 13.174 -8.856 1.00 89.06 100 SER A O 1
ATOM 751 N N . LEU A 1 101 ? -4.077 11.216 -8.186 1.00 83.94 101 LEU A N 1
ATOM 752 C CA . LEU A 1 101 ? -3.264 10.306 -9.001 1.00 83.94 101 LEU A CA 1
ATOM 753 C C . LEU A 1 101 ? -4.049 9.746 -10.187 1.00 83.94 101 LEU A C 1
ATOM 755 O O . LEU A 1 101 ? -5.190 9.281 -9.979 1.00 83.94 101 LEU A O 1
#

Radius of gyration: 20.33 Å; chains: 1; bounding box: 31×51×51 Å

Secondary structure (DSSP, 8-state):
--------------------SSHHHHHHHHHHHHHHHHHHHHHHHHHT--HHHHHHHHHHHTS-HHHHHHHHHHHHHHHHHHHHHHHTT--HHHHHHHTT-

Foldseek 3Di:
DDDDDDDDDDDDDDPPDPPPPDVPVVLVVVLVLQLVLLVQLLVCVVVVHDSLVSQLVCLVPPPPPVCSVVSSCVCVVCVVVSVVCVVVVHHSNVSSVVVVD

Sequence (101 aa):
MRAVAFVALGALLLISLPVDSEAKELKKPLCDMCVTVIGTVKKAIDDGEDVPAAVEKFCNEEVPEVLSGMCVKLVAKNLKFIIEKLKIHETPEDICSSLSL